Protein AF-A0A2K3MKP5-F1 (afdb_monomer)

Foldseek 3Di:
DDDDPPQQPDDVSVVVVVCVVCVVPPVPQLALVVLLVQAADPPHDPVRSLVVSVVSQVSHPDHDFVSSQVSSLNRYDDDDLNVVCVVPPDSGSVVVVVVD

Secondary structure (DSSP, 8-state):
-PPPTT---SHHHHHHHHHHHHTT-----B-GGGGGG----TT--HHHHHHHHHHHHHTBSS--HHHHHHHHHHHSPSSHHHHHHHHS--SSHHHHHHH-

Mean predicted aligned error: 8.68 Å

Sequence (100 aa):
MNLPKNSIENYADFHKKFIHQFVGFKHVKVTSTSLFSIRQNHAEPLCDYLARFNVAAIKVSNPNQEMFVAAFHNGLRAGHFNESLAQKPASAMQEINKRA

Organism: Trifolium pratense (NCBI:txid57577)

InterPro domains:
  IPR005162 Retrotransposon-derived protein PEG10, N-terminal capsid-like domain [PF03732] (2-77)

Solvent-accessible surface area (backbone atoms only — not comparable to full-atom values): 6099 Å² total; per-residue (Å²): 138,83,83,64,86,84,77,59,88,46,70,68,52,41,51,52,53,51,47,63,71,46,64,78,62,62,74,73,75,39,45,56,74,61,48,54,74,48,62,43,51,95,90,53,54,69,66,60,43,50,52,53,49,52,61,53,58,73,59,28,75,65,83,47,49,60,50,48,38,52,20,51,62,69,15,49,53,90,50,71,68,51,54,49,39,70,77,52,72,63,77,34,59,72,56,48,70,73,71,111

pLDDT: mean 90.07, std 10.23, range [55.25, 98.25]

Radius of gyration: 20.54 Å; Cα contacts (8 Å, |Δi|>4): 77; chains: 1; bounding box: 45×29×53 Å

Nearest PDB structures (foldseek):
  4u0c-assembly1_A  TM=5.567E-01  e=2.564E-01  Human immunodeficiency virus type 1 (NEW YORK-5 ISOLATE)
  5tsx-assembly1_H  TM=5.805E-01  e=3.685E-01  Human immunodeficiency virus type 1 (NEW YORK-5 ISOLATE)
  8tqp-assembly1_F  TM=5.947E-01  e=6.350E-01  Human immunodeficiency virus 1
  6bht-assembly2_G  TM=5.942E-01  e=7.166E-01  Human immunodeficiency virus type 1 (NEW YORK-5 ISOLATE)

Structure (mmCIF, N/CA/C/O backbone):
data_AF-A0A2K3MKP5-F1
#
_entry.id   AF-A0A2K3MKP5-F1
#
loop_
_atom_site.group_PDB
_atom_site.id
_atom_site.type_symbol
_atom_site.label_atom_id
_atom_site.label_alt_id
_atom_site.label_comp_id
_atom_site.label_asym_id
_atom_site.label_entity_id
_atom_site.label_seq_id
_atom_site.pdbx_PDB_ins_code
_atom_site.Cartn_x
_atom_site.Cartn_y
_atom_site.Cartn_z
_atom_site.occupancy
_atom_site.B_iso_or_equiv
_atom_site.auth_seq_id
_atom_site.auth_comp_id
_atom_site.auth_asym_id
_atom_site.auth_atom_id
_atom_site.pdbx_PDB_model_num
ATOM 1 N N . MET A 1 1 ? 7.103 -9.512 -30.435 1.00 55.25 1 MET A N 1
ATOM 2 C CA . MET A 1 1 ? 7.918 -9.980 -31.575 1.00 55.25 1 MET A CA 1
ATOM 3 C C . MET A 1 1 ? 8.801 -11.109 -31.080 1.00 55.25 1 MET A C 1
ATOM 5 O O . MET A 1 1 ? 9.432 -10.924 -30.050 1.00 55.25 1 MET A O 1
ATOM 9 N N . ASN A 1 2 ? 8.797 -12.263 -31.749 1.00 71.06 2 ASN A N 1
ATOM 10 C CA . ASN A 1 2 ? 9.678 -13.385 -31.410 1.00 71.06 2 ASN A CA 1
ATOM 11 C C . ASN A 1 2 ? 10.915 -13.346 -32.312 1.00 71.06 2 ASN A C 1
ATOM 13 O O . ASN A 1 2 ? 10.801 -13.002 -33.488 1.00 71.06 2 ASN A O 1
ATOM 17 N N . LEU A 1 3 ? 12.083 -13.679 -31.762 1.00 79.50 3 LEU A N 1
ATOM 18 C CA . LEU A 1 3 ? 13.314 -13.770 -32.544 1.00 79.50 3 LEU A CA 1
ATOM 19 C C . LEU A 1 3 ? 13.262 -14.992 -33.483 1.00 79.50 3 LEU A C 1
ATOM 21 O O . LEU A 1 3 ? 12.769 -16.046 -33.071 1.00 79.50 3 LEU A O 1
ATOM 25 N N . PRO A 1 4 ? 13.765 -14.884 -34.727 1.00 86.25 4 PRO A N 1
ATOM 26 C CA . PRO A 1 4 ? 13.897 -16.028 -35.625 1.00 86.25 4 PRO A CA 1
ATOM 27 C C . PRO A 1 4 ? 14.810 -17.118 -35.045 1.00 86.25 4 PRO A C 1
ATOM 29 O O . PRO A 1 4 ? 15.721 -16.842 -34.261 1.00 86.25 4 PRO A O 1
ATOM 32 N N . LYS A 1 5 ? 14.603 -18.375 -35.458 1.00 83.38 5 LYS A N 1
ATOM 33 C CA . LYS A 1 5 ? 15.490 -19.484 -35.070 1.00 83.38 5 LYS A CA 1
ATOM 34 C C . LYS A 1 5 ? 16.927 -19.198 -35.523 1.00 83.38 5 LYS A C 1
ATOM 36 O O . LYS A 1 5 ? 17.133 -18.718 -36.632 1.00 83.38 5 LYS A O 1
ATOM 41 N N . ASN A 1 6 ? 17.899 -19.517 -34.665 1.00 86.12 6 ASN A N 1
ATOM 42 C CA . ASN A 1 6 ? 19.341 -19.339 -34.895 1.00 86.12 6 ASN A CA 1
ATOM 43 C C . ASN A 1 6 ? 19.792 -17.887 -35.148 1.00 86.12 6 ASN A C 1
ATOM 45 O O . ASN A 1 6 ? 20.873 -17.669 -35.675 1.00 86.12 6 ASN A O 1
ATOM 49 N N . SER A 1 7 ? 19.002 -16.881 -34.754 1.00 84.44 7 SER A N 1
ATOM 50 C CA . 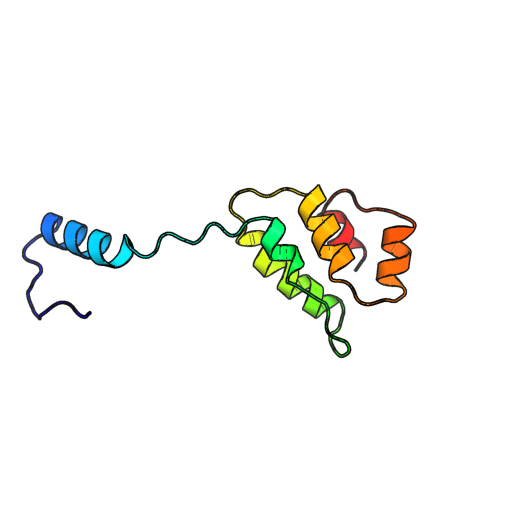SER A 1 7 ? 19.346 -15.469 -34.980 1.00 84.44 7 SER A CA 1
ATOM 51 C C . SER A 1 7 ? 20.293 -14.863 -33.935 1.00 84.44 7 SER A C 1
ATOM 53 O O . SER A 1 7 ? 20.302 -13.641 -33.804 1.00 84.44 7 SER A O 1
ATOM 55 N N . ILE A 1 8 ? 20.938 -15.681 -33.101 1.00 90.00 8 ILE A N 1
ATOM 56 C CA . ILE A 1 8 ? 21.873 -15.256 -32.052 1.00 90.00 8 ILE A CA 1
ATOM 57 C C . ILE A 1 8 ? 23.200 -15.938 -32.356 1.00 90.00 8 ILE A C 1
ATOM 59 O O . ILE A 1 8 ? 23.329 -17.145 -32.166 1.00 90.00 8 ILE A O 1
ATOM 63 N N . GLU A 1 9 ? 24.163 -15.165 -32.843 1.00 90.69 9 GLU A N 1
ATOM 64 C CA . GLU A 1 9 ? 25.451 -15.704 -33.303 1.00 90.69 9 GLU A CA 1
ATOM 65 C C . GLU A 1 9 ? 26.509 -15.726 -32.195 1.00 90.69 9 GLU A C 1
ATOM 67 O O . GLU A 1 9 ? 27.434 -16.534 -32.213 1.00 90.69 9 GLU A O 1
ATOM 72 N N . ASN A 1 10 ? 26.386 -14.829 -31.217 1.00 91.94 10 ASN A N 1
ATOM 73 C CA . ASN A 1 10 ? 27.322 -14.700 -30.106 1.00 91.94 10 ASN A CA 1
ATOM 74 C C . ASN A 1 10 ? 26.688 -13.947 -28.924 1.00 91.94 10 ASN A C 1
ATOM 76 O O . ASN A 1 10 ? 25.564 -13.444 -28.994 1.00 91.94 10 ASN A O 1
ATOM 80 N N . TYR A 1 11 ? 27.437 -13.853 -27.823 1.00 89.56 11 TYR A N 1
ATOM 81 C CA . TYR A 1 11 ? 26.986 -13.186 -26.603 1.00 89.56 11 TYR A CA 1
ATOM 82 C C . TYR A 1 11 ? 26.651 -11.699 -26.804 1.00 89.56 11 TYR A C 1
ATOM 84 O O . TYR A 1 11 ? 25.668 -11.213 -26.246 1.00 89.56 11 TYR A O 1
ATOM 92 N N . ALA A 1 12 ? 27.429 -10.968 -27.608 1.00 92.56 12 ALA A N 1
ATOM 93 C CA . ALA A 1 12 ? 27.179 -9.547 -27.849 1.00 92.56 12 ALA A CA 1
ATOM 94 C C . ALA A 1 12 ? 25.858 -9.331 -28.607 1.00 92.56 12 ALA A C 1
ATOM 96 O O . ALA A 1 12 ? 25.086 -8.427 -28.277 1.00 92.56 12 ALA A O 1
ATOM 97 N N . ASP A 1 13 ? 25.566 -10.202 -29.573 1.00 90.75 13 ASP A N 1
ATOM 98 C CA . ASP A 1 13 ? 24.318 -10.193 -30.332 1.00 90.75 13 ASP A CA 1
ATOM 99 C C . ASP A 1 13 ? 23.107 -10.577 -29.458 1.00 90.75 13 ASP A C 1
ATOM 101 O O . ASP A 1 13 ? 22.078 -9.894 -29.478 1.00 90.75 13 ASP A O 1
ATOM 105 N N . PHE A 1 14 ? 23.258 -11.587 -28.589 1.00 89.94 14 PHE A N 1
ATOM 106 C CA . PHE A 1 14 ? 22.266 -11.902 -27.554 1.00 89.94 14 PHE A CA 1
ATOM 107 C C . PHE A 1 14 ? 21.984 -10.694 -26.658 1.00 89.94 14 PHE A C 1
ATOM 109 O O . PHE A 1 14 ? 20.827 -10.303 -26.500 1.00 89.94 14 PHE A O 1
ATOM 116 N N . HIS A 1 15 ? 23.031 -10.083 -26.097 1.00 88.75 15 HIS A N 1
ATOM 117 C CA . HIS A 1 15 ? 22.907 -8.949 -25.187 1.00 88.75 15 HIS A CA 1
ATOM 118 C C . HIS A 1 15 ? 22.176 -7.782 -25.859 1.00 88.75 15 HIS A C 1
ATOM 120 O O . HIS A 1 15 ? 21.224 -7.240 -25.299 1.00 88.75 15 HIS A O 1
ATOM 126 N N . LYS A 1 16 ? 22.543 -7.446 -27.099 1.00 87.88 16 LYS A N 1
ATOM 127 C CA . LYS A 1 16 ? 21.883 -6.390 -27.875 1.00 87.88 16 LYS A CA 1
ATOM 128 C C . LYS A 1 16 ? 20.397 -6.679 -28.099 1.00 87.88 16 LYS A C 1
ATOM 130 O O . LYS A 1 16 ? 19.572 -5.789 -27.897 1.0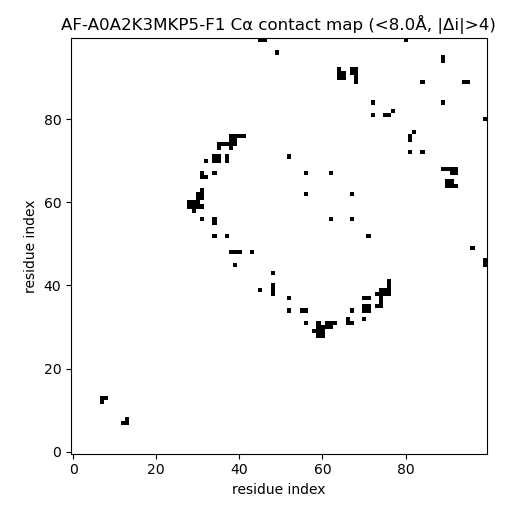0 87.88 16 LYS A O 1
ATOM 135 N N . LYS A 1 17 ? 20.039 -7.905 -28.495 1.00 89.00 17 LYS A N 1
ATOM 136 C CA . LYS A 1 17 ? 18.638 -8.298 -28.741 1.00 89.00 17 LYS A CA 1
ATOM 137 C C . LYS A 1 17 ? 17.822 -8.371 -27.452 1.00 89.00 17 LYS A C 1
ATOM 139 O O . LYS A 1 17 ? 16.671 -7.943 -27.448 1.00 89.00 17 LYS A O 1
ATOM 144 N N . PHE A 1 18 ? 18.422 -8.847 -26.362 1.00 84.88 18 PHE A N 1
ATOM 145 C CA . PHE A 1 18 ? 17.826 -8.847 -25.029 1.00 84.88 18 PHE A CA 1
ATOM 146 C C . PHE A 1 18 ? 17.517 -7.415 -24.585 1.00 84.88 18 PHE A C 1
ATOM 148 O O . PHE A 1 18 ? 16.363 -7.079 -24.334 1.00 84.88 18 PHE A O 1
ATOM 155 N N . ILE A 1 19 ? 18.513 -6.528 -24.593 1.00 83.50 19 ILE A N 1
ATOM 156 C CA . ILE A 1 19 ? 18.315 -5.122 -24.235 1.00 83.50 19 ILE A CA 1
ATOM 157 C C . ILE A 1 19 ? 17.286 -4.466 -25.158 1.00 83.50 19 ILE A C 1
ATOM 159 O O . ILE A 1 19 ? 16.383 -3.817 -24.656 1.00 83.50 19 ILE A O 1
ATOM 163 N N . HIS A 1 20 ? 17.321 -4.688 -26.474 1.00 82.88 20 HIS A N 1
ATOM 164 C CA . HIS A 1 20 ? 16.310 -4.156 -27.396 1.00 82.88 20 HIS A CA 1
ATOM 165 C C . HIS A 1 20 ? 14.880 -4.622 -27.058 1.00 82.88 20 HIS A C 1
ATOM 167 O O . HIS A 1 20 ? 13.945 -3.823 -27.088 1.00 82.88 20 HIS A O 1
ATOM 173 N N . GLN A 1 21 ? 14.705 -5.895 -26.691 1.00 80.94 21 GLN A N 1
ATOM 174 C CA . GLN A 1 21 ? 13.410 -6.450 -26.290 1.00 80.94 21 GLN A CA 1
ATOM 175 C C . GLN A 1 21 ? 12.906 -5.859 -24.961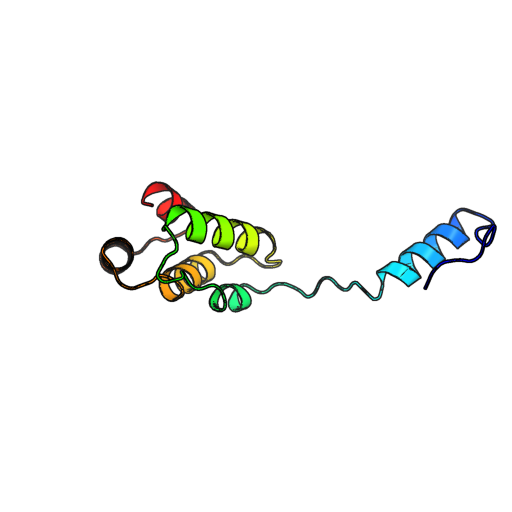 1.00 80.94 21 GLN A C 1
ATOM 177 O O . GLN A 1 21 ? 11.696 -5.713 -24.776 1.00 80.94 21 GLN A O 1
AT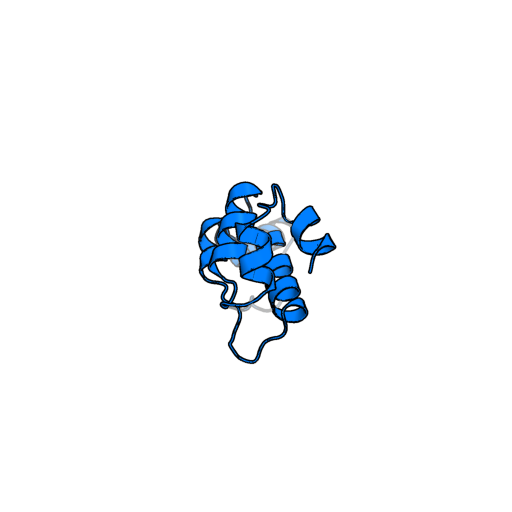OM 182 N N . PHE A 1 22 ? 13.818 -5.498 -24.053 1.00 73.25 22 PHE A N 1
ATOM 183 C CA . PHE A 1 22 ? 13.491 -5.024 -22.705 1.00 73.25 22 PHE A CA 1
ATOM 184 C C . PHE A 1 22 ? 13.643 -3.503 -22.498 1.00 73.25 22 PHE A C 1
ATOM 186 O O . PHE A 1 22 ? 13.156 -2.975 -21.505 1.00 73.25 22 PHE A O 1
ATOM 193 N N . VAL A 1 23 ? 14.213 -2.761 -23.452 1.00 68.94 23 VAL A N 1
ATOM 194 C CA . VAL A 1 23 ? 14.403 -1.293 -23.407 1.00 68.94 23 VAL A CA 1
ATOM 195 C C . VAL A 1 23 ? 13.075 -0.534 -23.387 1.00 68.94 23 VAL A C 1
ATOM 197 O O . VAL A 1 23 ? 12.989 0.551 -22.810 1.00 68.94 23 VAL A O 1
ATOM 200 N N . GLY A 1 24 ? 12.026 -1.117 -23.975 1.00 56.56 24 GLY A N 1
ATOM 201 C CA . GLY A 1 24 ? 10.657 -0.599 -23.908 1.00 56.56 24 GLY A CA 1
ATOM 202 C C . GLY A 1 24 ? 9.960 -0.868 -22.571 1.00 56.56 24 GLY A C 1
ATOM 203 O O . GLY A 1 24 ? 9.038 -0.139 -22.211 1.00 56.56 24 GLY A O 1
ATOM 204 N N . PHE A 1 25 ? 10.438 -1.840 -21.787 1.00 56.44 25 PHE A N 1
ATOM 205 C CA . PHE A 1 25 ? 10.019 -2.041 -20.401 1.00 56.44 25 PHE A CA 1
ATOM 206 C C . PHE A 1 25 ? 10.766 -1.056 -19.501 1.00 56.44 25 PHE A C 1
ATOM 208 O O . PHE A 1 25 ? 11.452 -1.428 -18.549 1.00 56.44 25 PHE A O 1
ATOM 215 N N . LYS A 1 26 ? 10.617 0.244 -19.774 1.00 55.34 26 LYS A N 1
ATOM 216 C CA . LYS A 1 26 ? 10.819 1.227 -18.716 1.00 55.34 26 LYS A CA 1
ATOM 217 C C . LYS A 1 26 ? 9.768 0.895 -17.674 1.00 55.34 26 LYS A C 1
ATOM 219 O O . LYS A 1 26 ? 8.588 1.143 -17.901 1.00 55.34 26 LYS A O 1
ATOM 224 N N . HIS A 1 27 ? 10.198 0.269 -16.582 1.00 58.78 27 HIS A N 1
ATOM 225 C CA . HIS A 1 27 ? 9.384 0.079 -15.395 1.00 58.78 27 HIS A CA 1
ATOM 226 C C . HIS A 1 27 ? 8.760 1.446 -15.113 1.00 58.78 27 HIS A C 1
ATOM 228 O O . HIS A 1 27 ? 9.483 2.389 -14.778 1.00 58.78 27 HIS A O 1
ATOM 234 N N . VAL A 1 28 ? 7.462 1.608 -15.395 1.00 62.19 28 VAL A N 1
ATOM 235 C CA . VAL A 1 28 ? 6.774 2.863 -15.100 1.00 62.19 28 VAL A CA 1
ATOM 236 C C . VAL A 1 28 ? 7.036 3.072 -13.622 1.00 62.19 28 VAL A C 1
ATOM 238 O O . VAL A 1 28 ? 6.734 2.185 -12.820 1.00 62.19 28 VAL A O 1
ATOM 241 N N . LYS A 1 29 ? 7.731 4.161 -13.276 1.00 71.12 29 LYS A N 1
ATOM 242 C CA . LYS A 1 29 ? 8.074 4.434 -11.883 1.00 71.12 29 LYS A CA 1
ATOM 243 C C . LYS A 1 29 ? 6.753 4.509 -11.137 1.00 71.12 29 LYS A C 1
ATOM 245 O O . LYS A 1 29 ? 5.987 5.446 -11.341 1.00 71.12 29 LYS A O 1
ATOM 250 N N . VAL A 1 30 ? 6.473 3.495 -10.326 1.00 82.50 30 VAL A N 1
ATOM 251 C CA . VAL A 1 30 ? 5.319 3.510 -9.438 1.00 82.50 30 VAL A CA 1
ATOM 252 C C . VAL A 1 30 ? 5.659 4.555 -8.387 1.00 82.50 30 VAL A C 1
ATOM 254 O O . VAL A 1 30 ? 6.660 4.441 -7.675 1.00 82.50 30 VAL A O 1
ATOM 257 N N . THR A 1 31 ? 4.905 5.644 -8.383 1.00 89.56 31 THR A N 1
ATOM 258 C CA . THR A 1 31 ? 5.105 6.770 -7.475 1.00 89.56 31 THR A CA 1
ATOM 259 C C . THR A 1 31 ? 4.271 6.570 -6.219 1.00 89.56 31 THR A C 1
ATOM 261 O O . THR A 1 31 ? 3.237 5.915 -6.249 1.00 89.56 31 THR A O 1
ATOM 264 N N . SER A 1 32 ? 4.649 7.199 -5.108 1.00 90.69 32 SER A N 1
ATOM 265 C CA . SER A 1 32 ? 3.830 7.165 -3.886 1.00 90.69 32 SER A CA 1
ATOM 266 C C . SER A 1 32 ? 2.399 7.677 -4.119 1.00 90.69 32 SER A C 1
ATOM 268 O O . SER A 1 32 ? 1.460 7.191 -3.498 1.00 90.69 32 SER A O 1
ATOM 270 N N . THR A 1 33 ? 2.202 8.594 -5.075 1.00 92.00 33 THR A N 1
ATOM 271 C CA . THR A 1 33 ? 0.873 9.082 -5.481 1.00 92.00 33 THR A CA 1
ATOM 272 C C . THR A 1 33 ? -0.019 7.996 -6.079 1.00 92.00 33 THR A C 1
ATOM 274 O O . THR A 1 33 ? -1.235 8.075 -5.923 1.00 92.00 33 T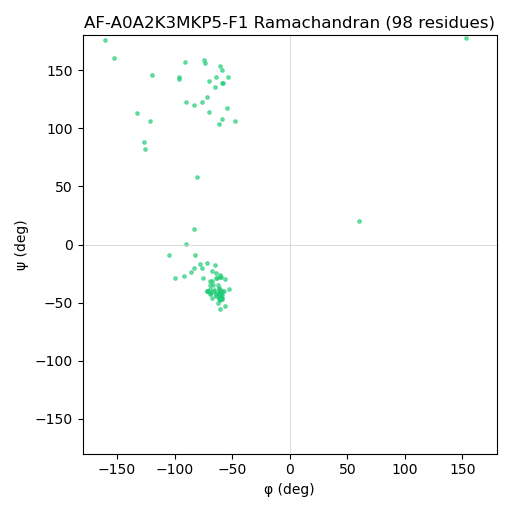HR A O 1
ATOM 277 N N . SER A 1 34 ? 0.533 6.957 -6.717 1.00 93.00 34 SER A N 1
ATOM 278 C CA . SER A 1 34 ? -0.296 5.890 -7.289 1.00 93.00 34 SER A CA 1
ATOM 279 C C . SER A 1 34 ? -0.994 5.059 -6.213 1.00 93.00 34 SER A C 1
ATOM 281 O O . SER A 1 34 ? -2.037 4.469 -6.488 1.00 93.00 34 SER A O 1
ATOM 283 N N . LEU A 1 35 ? -0.470 5.031 -4.981 1.00 96.12 35 LEU A N 1
ATOM 284 C CA . LEU A 1 35 ? -1.089 4.314 -3.863 1.00 96.12 35 LEU A CA 1
ATOM 285 C C . LEU A 1 35 ? -2.454 4.891 -3.473 1.00 96.12 35 LEU A C 1
ATOM 287 O O . LEU A 1 35 ? -3.301 4.153 -2.982 1.00 96.12 35 LEU A O 1
ATOM 291 N N . PHE A 1 36 ? -2.719 6.169 -3.768 1.00 96.94 36 PHE A N 1
ATOM 292 C CA . PHE A 1 36 ? -4.039 6.766 -3.555 1.00 96.94 36 PHE A CA 1
ATOM 293 C C . PHE A 1 36 ? -5.114 6.134 -4.447 1.00 96.94 36 PHE A C 1
ATOM 295 O O . PHE A 1 36 ? -6.292 6.249 -4.148 1.00 96.94 36 PHE A O 1
ATOM 302 N N . SER A 1 37 ? -4.771 5.421 -5.516 1.00 96.31 37 SER A N 1
ATOM 303 C CA . SER A 1 37 ? -5.790 4.692 -6.286 1.00 96.31 37 SER A CA 1
ATOM 304 C C . SER A 1 37 ? -6.336 3.459 -5.552 1.00 96.31 37 SER A C 1
ATOM 306 O O . SER A 1 37 ? -7.391 2.941 -5.913 1.00 96.31 37 SER A O 1
ATOM 308 N N . ILE A 1 38 ? -5.651 2.990 -4.505 1.00 97.12 38 ILE A N 1
ATOM 309 C CA . ILE A 1 38 ? -6.032 1.789 -3.766 1.00 97.12 38 ILE A CA 1
ATOM 310 C C . ILE A 1 38 ? -7.098 2.178 -2.742 1.00 97.12 38 ILE A C 1
ATOM 312 O O . ILE A 1 38 ? -6.876 3.024 -1.878 1.00 97.12 38 ILE A O 1
ATOM 316 N N . ARG A 1 39 ? -8.277 1.571 -2.862 1.00 97.88 39 ARG A N 1
ATOM 317 C CA . ARG A 1 39 ? -9.407 1.735 -1.943 1.00 97.88 39 ARG A CA 1
ATOM 318 C C . ARG A 1 39 ? -9.762 0.387 -1.325 1.00 97.88 39 ARG A C 1
ATOM 320 O O . ARG A 1 39 ? -9.629 -0.648 -1.989 1.00 97.88 39 ARG A O 1
ATOM 327 N N . GLN A 1 40 ? -10.204 0.413 -0.075 1.00 98.25 40 GLN A N 1
ATOM 328 C CA . GLN A 1 40 ? -10.826 -0.718 0.590 1.00 98.25 40 GLN A CA 1
ATOM 329 C C . GLN A 1 40 ? -12.257 -0.861 0.073 1.00 98.25 40 GLN A C 1
ATOM 331 O O . GLN A 1 40 ? -13.063 0.068 0.178 1.00 98.25 40 GLN A O 1
ATOM 336 N N . ASN A 1 41 ? -12.583 -2.026 -0.477 1.00 96.50 41 ASN A N 1
ATOM 337 C CA . ASN A 1 41 ? -13.931 -2.288 -0.974 1.00 96.50 41 ASN A CA 1
ATOM 338 C C . ASN A 1 41 ? -14.917 -2.515 0.184 1.00 96.50 41 ASN A C 1
ATOM 340 O O . ASN A 1 41 ? -14.539 -2.904 1.288 1.00 96.50 41 ASN A O 1
ATOM 344 N N . HIS A 1 42 ? -16.217 -2.333 -0.073 1.00 93.75 42 HIS A N 1
ATOM 345 C CA . HIS A 1 42 ? -17.241 -2.497 0.964 1.00 93.75 42 HIS A CA 1
ATOM 346 C C . HIS A 1 42 ? -17.254 -3.904 1.583 1.00 93.75 42 HIS A C 1
ATOM 348 O O . HIS A 1 42 ? -17.383 -4.024 2.795 1.00 93.75 42 HIS A O 1
ATOM 354 N N . ALA A 1 43 ? -17.072 -4.954 0.781 1.00 96.00 43 ALA A N 1
ATOM 355 C CA . ALA A 1 43 ? -17.042 -6.342 1.252 1.00 96.00 43 ALA A CA 1
ATOM 356 C C . ALA A 1 43 ? -15.637 -6.832 1.647 1.00 96.00 43 ALA A C 1
ATOM 358 O O . ALA A 1 43 ? -15.476 -7.990 2.014 1.00 96.00 43 ALA A O 1
ATOM 359 N N . GLU A 1 44 ? -14.614 -5.982 1.547 1.00 96.88 44 GLU A N 1
ATOM 360 C CA . GLU A 1 44 ? -13.229 -6.390 1.753 1.00 96.88 44 GLU A CA 1
ATOM 361 C C . GLU A 1 44 ? -12.800 -6.249 3.225 1.00 96.88 44 GLU A C 1
ATOM 363 O O . GLU A 1 44 ? -12.839 -5.140 3.783 1.00 96.88 44 GLU A O 1
ATOM 368 N N . PRO A 1 45 ? -12.340 -7.343 3.860 1.00 96.62 45 PRO A N 1
ATOM 369 C CA . PRO A 1 45 ? -11.738 -7.295 5.186 1.00 96.62 45 PRO A CA 1
ATOM 370 C C . PRO A 1 45 ? -10.511 -6.378 5.234 1.00 96.62 45 PRO A C 1
ATOM 372 O O . PRO A 1 45 ? -9.768 -6.242 4.265 1.00 96.62 45 PRO A O 1
ATOM 375 N N . LEU A 1 46 ? -10.251 -5.775 6.398 1.00 96.94 46 LEU A N 1
ATOM 376 C CA . LEU A 1 46 ? -9.094 -4.890 6.588 1.00 96.94 46 LEU A CA 1
ATOM 377 C C . LEU A 1 46 ? -7.761 -5.587 6.268 1.00 96.94 46 LEU A C 1
ATOM 379 O O . LEU A 1 46 ? -6.895 -4.975 5.651 1.00 96.94 46 LEU A O 1
ATOM 383 N N . CYS A 1 47 ? -7.621 -6.859 6.654 1.00 96.06 47 CYS A N 1
ATOM 384 C CA . CYS A 1 47 ? -6.415 -7.653 6.416 1.00 96.06 47 CYS A CA 1
ATOM 385 C C . CYS A 1 47 ? -6.096 -7.781 4.915 1.00 96.06 47 CYS A C 1
ATOM 387 O O . CYS A 1 47 ? -4.959 -7.558 4.501 1.00 96.06 47 CYS A O 1
ATOM 389 N N . ASP A 1 48 ? -7.112 -8.039 4.088 1.00 97.69 48 ASP A N 1
ATOM 390 C CA . ASP A 1 48 ? -6.947 -8.192 2.639 1.00 97.69 48 ASP A CA 1
ATOM 391 C C . ASP A 1 48 ? -6.580 -6.859 1.977 1.00 97.69 48 ASP A C 1
ATOM 393 O O . ASP A 1 48 ? -5.652 -6.793 1.163 1.00 97.69 48 ASP A O 1
ATOM 397 N N . TYR A 1 49 ? -7.239 -5.771 2.389 1.00 98.12 49 TYR A N 1
ATOM 398 C CA . TYR A 1 49 ? -6.884 -4.424 1.944 1.00 98.12 49 TYR A CA 1
ATOM 399 C C . TYR A 1 49 ? -5.436 -4.075 2.309 1.00 98.12 49 TYR A C 1
ATOM 401 O O . TYR A 1 49 ? -4.673 -3.610 1.457 1.00 98.12 49 TYR A O 1
ATOM 409 N N . LEU A 1 50 ? -5.035 -4.348 3.554 1.00 97.19 50 LEU A N 1
ATOM 410 C CA . LEU A 1 50 ? -3.682 -4.106 4.046 1.00 97.19 50 LEU A CA 1
ATOM 411 C C . LEU A 1 50 ? -2.641 -4.910 3.262 1.00 97.19 50 LEU A C 1
ATOM 413 O O . LEU A 1 50 ? -1.613 -4.359 2.862 1.00 97.19 50 LEU A O 1
ATOM 417 N N . ALA A 1 51 ? -2.919 -6.183 2.978 1.00 96.94 51 ALA A N 1
ATOM 418 C CA . ALA A 1 51 ? -2.048 -7.030 2.172 1.00 96.94 51 ALA A CA 1
ATOM 419 C C . ALA A 1 51 ? -1.870 -6.469 0.751 1.00 96.94 51 ALA A C 1
ATOM 421 O O . ALA A 1 51 ? -0.734 -6.315 0.287 1.00 96.94 51 ALA A O 1
ATOM 422 N N . ARG A 1 52 ? -2.963 -6.087 0.072 1.00 97.50 52 ARG A N 1
ATOM 423 C CA . ARG A 1 52 ? -2.893 -5.472 -1.268 1.00 97.50 52 ARG A CA 1
ATOM 424 C C . ARG A 1 52 ? -2.122 -4.158 -1.258 1.00 97.50 52 ARG A C 1
ATOM 426 O O . ARG A 1 52 ? -1.288 -3.934 -2.139 1.00 97.50 52 ARG A O 1
ATOM 433 N N . PHE A 1 53 ? -2.384 -3.305 -0.270 1.00 97.62 53 PHE A N 1
ATOM 434 C CA . PHE A 1 53 ? -1.691 -2.032 -0.130 1.00 97.62 53 PHE A CA 1
ATOM 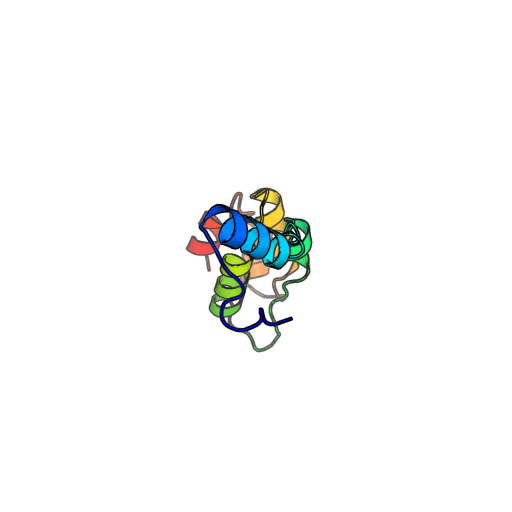435 C C . PHE A 1 53 ? -0.186 -2.244 0.071 1.00 97.62 53 PHE A C 1
ATOM 437 O O . PHE A 1 53 ? 0.615 -1.634 -0.636 1.00 97.62 53 PHE A O 1
ATOM 444 N N . ASN A 1 54 ? 0.211 -3.163 0.958 1.00 95.69 54 ASN A N 1
ATOM 445 C CA . ASN A 1 54 ? 1.618 -3.479 1.216 1.00 95.69 54 ASN A CA 1
ATOM 446 C C . ASN A 1 54 ? 2.331 -4.016 -0.039 1.00 95.69 54 ASN A C 1
ATOM 448 O O . ASN A 1 54 ? 3.440 -3.578 -0.349 1.00 95.69 54 ASN A O 1
ATOM 452 N N . VAL A 1 55 ? 1.683 -4.887 -0.822 1.00 95.44 55 VAL A N 1
ATOM 453 C CA . VAL A 1 55 ? 2.230 -5.374 -2.105 1.00 95.44 55 VAL A CA 1
ATOM 454 C C . VAL A 1 55 ? 2.448 -4.234 -3.104 1.00 95.44 55 VAL A C 1
ATOM 456 O O . VAL A 1 55 ? 3.436 -4.240 -3.842 1.00 95.44 55 VAL A O 1
ATOM 459 N N . ALA A 1 56 ? 1.545 -3.254 -3.152 1.00 94.75 56 ALA A N 1
ATOM 460 C CA . ALA A 1 56 ? 1.706 -2.091 -4.018 1.00 94.75 56 ALA A CA 1
ATOM 461 C C . ALA A 1 56 ? 2.800 -1.138 -3.514 1.00 94.75 56 ALA A C 1
ATOM 463 O O . ALA A 1 56 ? 3.593 -0.645 -4.318 1.00 94.75 56 ALA A O 1
ATOM 464 N N . ALA A 1 57 ? 2.888 -0.925 -2.200 1.00 94.19 57 ALA A N 1
ATOM 465 C CA . ALA A 1 57 ? 3.883 -0.059 -1.574 1.00 94.19 57 ALA A CA 1
ATOM 466 C C . ALA A 1 57 ? 5.323 -0.538 -1.831 1.00 94.19 57 ALA A C 1
ATOM 468 O O . ALA A 1 57 ? 6.196 0.282 -2.106 1.00 94.19 57 ALA A O 1
ATOM 469 N N . ILE A 1 58 ? 5.564 -1.856 -1.841 1.00 92.81 58 ILE A N 1
ATOM 470 C CA . ILE A 1 58 ? 6.881 -2.451 -2.153 1.00 92.81 58 ILE A CA 1
ATOM 471 C C . ILE A 1 58 ? 7.356 -2.101 -3.575 1.00 92.81 58 ILE A C 1
ATOM 473 O O . ILE A 1 58 ? 8.555 -2.040 -3.834 1.00 92.81 58 ILE A O 1
ATOM 477 N N . LYS A 1 59 ? 6.432 -1.852 -4.510 1.00 90.94 59 LYS A N 1
ATOM 478 C CA . LYS A 1 59 ? 6.757 -1.556 -5.916 1.00 90.94 59 LYS A CA 1
ATOM 479 C C . LYS A 1 59 ? 7.130 -0.089 -6.152 1.00 90.94 59 LYS A C 1
ATOM 481 O O . LYS A 1 59 ? 7.563 0.247 -7.256 1.00 90.94 59 LYS A O 1
ATOM 486 N N . VAL A 1 60 ? 6.945 0.783 -5.157 1.00 91.81 60 VAL A N 1
ATOM 487 C CA . VAL A 1 60 ? 7.214 2.220 -5.273 1.00 91.81 60 VAL A CA 1
ATOM 488 C C . VAL A 1 60 ? 8.718 2.480 -5.312 1.00 91.81 60 VAL A C 1
ATOM 490 O O . VAL A 1 60 ? 9.454 2.064 -4.424 1.00 91.81 60 VAL A O 1
ATOM 493 N N . SER A 1 61 ? 9.181 3.215 -6.325 1.00 87.94 61 SER A N 1
ATOM 494 C CA . SER A 1 61 ? 10.621 3.446 -6.525 1.00 87.94 61 SER A CA 1
ATOM 495 C C . SER A 1 61 ? 11.234 4.460 -5.547 1.00 87.94 61 SER A C 1
ATOM 497 O O . SER A 1 61 ? 12.414 4.357 -5.240 1.00 87.94 61 SER A O 1
ATOM 499 N N . ASN A 1 62 ? 10.447 5.426 -5.061 1.00 87.44 62 ASN A N 1
ATOM 500 C CA . ASN A 1 62 ? 10.873 6.468 -4.117 1.00 87.44 62 ASN A CA 1
ATOM 501 C C . ASN A 1 62 ? 9.933 6.463 -2.898 1.00 87.44 62 ASN A C 1
ATOM 503 O O . ASN A 1 62 ? 8.961 7.227 -2.882 1.00 87.44 62 ASN A O 1
ATOM 507 N N . PRO A 1 63 ? 10.148 5.569 -1.919 1.00 88.69 63 PRO A N 1
ATOM 508 C CA . PRO A 1 63 ? 9.238 5.415 -0.793 1.00 88.69 63 PRO A CA 1
ATOM 509 C C . PRO A 1 63 ? 9.210 6.673 0.082 1.00 88.69 63 PRO A C 1
ATOM 511 O O . PRO A 1 63 ? 10.245 7.238 0.424 1.00 88.69 63 PRO A O 1
ATOM 514 N N . ASN A 1 64 ? 8.005 7.082 0.475 1.00 92.81 64 ASN A N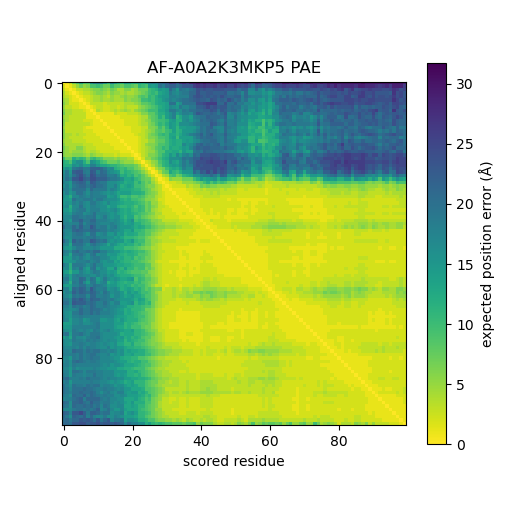 1
ATOM 515 C CA . ASN A 1 64 ? 7.764 8.144 1.447 1.00 92.81 64 ASN A CA 1
ATOM 516 C C . ASN A 1 64 ? 6.725 7.620 2.446 1.00 92.81 64 ASN A C 1
ATOM 518 O O . ASN A 1 64 ? 5.579 7.379 2.067 1.00 92.81 64 ASN A O 1
ATOM 522 N N . GLN A 1 65 ? 7.136 7.423 3.701 1.00 93.31 65 GLN A N 1
ATOM 523 C CA . GLN A 1 65 ? 6.285 6.824 4.734 1.00 93.31 65 GLN A CA 1
ATOM 524 C C . GLN A 1 65 ? 5.060 7.681 5.054 1.00 93.31 65 GLN A C 1
ATOM 526 O O . GLN A 1 65 ? 3.962 7.139 5.144 1.00 93.31 65 GLN A O 1
ATOM 531 N N . GLU A 1 66 ? 5.212 9.003 5.141 1.00 94.19 66 GLU A N 1
ATOM 532 C CA . GLU A 1 66 ? 4.089 9.917 5.375 1.00 94.19 66 GLU A CA 1
ATOM 533 C C . GLU A 1 66 ? 3.060 9.806 4.248 1.00 94.19 66 GLU A C 1
ATOM 535 O O . GLU A 1 66 ? 1.857 9.715 4.490 1.00 94.19 66 GLU A O 1
ATOM 540 N N . MET A 1 67 ? 3.534 9.718 3.001 1.00 95.50 67 MET A N 1
ATOM 541 C CA . MET A 1 67 ? 2.652 9.560 1.849 1.00 95.50 67 MET A CA 1
ATOM 542 C C . MET A 1 67 ? 1.979 8.185 1.810 1.00 95.50 67 MET A C 1
ATOM 544 O O . MET A 1 67 ? 0.843 8.080 1.352 1.00 95.50 67 MET A O 1
ATOM 548 N N . PHE A 1 68 ? 2.642 7.139 2.305 1.00 96.62 68 PHE A N 1
ATOM 549 C CA . PHE A 1 68 ? 2.045 5.808 2.423 1.00 96.62 68 PHE A CA 1
ATOM 550 C C . PHE A 1 68 ? 0.937 5.803 3.471 1.00 96.62 68 PHE A C 1
ATOM 552 O O . PHE A 1 68 ? -0.154 5.323 3.183 1.00 96.62 68 PHE A O 1
ATOM 559 N N . VAL A 1 69 ? 1.184 6.395 4.642 1.00 96.88 69 VAL A N 1
ATOM 560 C CA . VAL A 1 69 ? 0.171 6.552 5.693 1.00 96.88 69 VAL A CA 1
ATOM 561 C C . VAL A 1 69 ? -1.018 7.363 5.175 1.00 96.88 69 VAL A C 1
ATOM 563 O O . VAL A 1 69 ? -2.160 6.933 5.331 1.00 96.88 69 VAL A O 1
ATOM 566 N N . ALA A 1 70 ? -0.766 8.493 4.507 1.00 96.25 70 ALA A N 1
ATOM 567 C CA . ALA A 1 70 ? -1.818 9.332 3.940 1.00 96.25 70 ALA A CA 1
ATOM 568 C C . ALA A 1 70 ? -2.643 8.588 2.878 1.00 96.25 70 ALA A C 1
ATOM 570 O O . ALA A 1 70 ? -3.873 8.624 2.917 1.00 96.25 70 ALA A O 1
ATOM 571 N N . ALA A 1 71 ? -1.987 7.874 1.957 1.00 97.56 71 ALA A N 1
ATOM 572 C CA . ALA A 1 71 ? -2.661 7.074 0.937 1.00 97.56 71 ALA A CA 1
ATOM 573 C C . ALA A 1 71 ? -3.477 5.931 1.556 1.00 97.56 71 ALA A C 1
ATOM 575 O O . ALA A 1 71 ? -4.624 5.717 1.164 1.00 97.56 71 ALA A O 1
ATOM 576 N N . PHE A 1 72 ? -2.911 5.236 2.545 1.00 97.75 72 PHE A N 1
ATOM 577 C CA . PHE A 1 72 ? -3.574 4.142 3.244 1.00 97.75 72 PHE A CA 1
ATOM 578 C C . PHE A 1 72 ? -4.832 4.629 3.963 1.00 97.75 72 PHE A C 1
ATOM 580 O O . PHE A 1 72 ? -5.906 4.065 3.751 1.00 97.75 72 PHE A O 1
ATOM 587 N N . HIS A 1 73 ? -4.713 5.705 4.749 1.00 96.12 73 HIS A N 1
ATOM 588 C CA . HIS A 1 73 ? -5.833 6.329 5.453 1.00 96.12 73 HIS A CA 1
ATOM 589 C C . HIS A 1 73 ? -6.901 6.830 4.476 1.00 96.12 73 HIS A C 1
ATOM 591 O O . HIS A 1 73 ? -8.093 6.673 4.719 1.00 96.12 73 HIS A O 1
ATOM 597 N N . ASN A 1 74 ? -6.497 7.408 3.341 1.00 96.19 74 ASN A N 1
ATOM 598 C CA . ASN A 1 74 ? -7.443 7.866 2.329 1.00 96.19 74 ASN A CA 1
ATOM 599 C C . ASN A 1 74 ? -8.199 6.698 1.677 1.00 96.19 74 ASN A C 1
ATOM 601 O O . ASN A 1 74 ? -9.373 6.843 1.341 1.00 96.19 74 ASN A O 1
ATOM 605 N N . GLY A 1 75 ? -7.542 5.551 1.501 1.00 96.94 75 GLY A N 1
ATOM 606 C CA . GLY A 1 75 ? -8.136 4.355 0.920 1.00 96.94 75 GLY A CA 1
ATOM 607 C C . GLY A 1 75 ? -9.043 3.550 1.848 1.00 96.94 75 GLY A C 1
ATOM 608 O O . GLY A 1 75 ? -9.831 2.754 1.342 1.00 96.94 75 GLY A O 1
ATOM 609 N N . LEU A 1 76 ? -8.981 3.751 3.167 1.00 97.44 76 LEU A N 1
ATOM 610 C CA . LEU A 1 76 ? -9.844 3.047 4.117 1.00 97.44 76 LEU A CA 1
ATOM 611 C C . LEU A 1 76 ? -11.320 3.399 3.922 1.00 97.44 76 LEU A C 1
ATOM 613 O O . LEU A 1 76 ? -11.691 4.547 3.667 1.00 97.44 76 LEU A O 1
ATOM 617 N N . ARG A 1 77 ? -12.185 2.405 4.131 1.00 95.69 77 ARG A N 1
ATOM 618 C CA . ARG A 1 77 ? -13.618 2.665 4.297 1.00 95.69 77 ARG A CA 1
ATOM 619 C C . ARG A 1 77 ? -13.878 3.283 5.674 1.00 95.69 77 ARG A C 1
ATOM 621 O O . ARG A 1 77 ? -13.114 3.073 6.616 1.00 95.69 77 ARG A O 1
ATOM 628 N N . ALA A 1 78 ? -14.986 4.007 5.808 1.00 94.44 78 ALA A N 1
ATOM 629 C CA . ALA A 1 78 ? -15.439 4.485 7.111 1.00 94.44 78 ALA A CA 1
ATOM 630 C C . ALA A 1 78 ? -15.662 3.309 8.081 1.00 94.44 78 ALA A C 1
ATOM 632 O O . ALA A 1 78 ? -16.177 2.259 7.689 1.00 94.44 78 ALA A O 1
ATOM 633 N N . GLY A 1 79 ? -15.258 3.488 9.338 1.00 93.94 79 GLY A N 1
ATOM 634 C CA . GLY A 1 79 ? -15.394 2.489 10.393 1.00 93.94 79 GLY A CA 1
ATOM 635 C C . GLY A 1 79 ? -14.337 2.640 11.484 1.00 93.94 79 GLY A C 1
ATOM 636 O O . GLY A 1 79 ? -13.428 3.465 11.380 1.00 93.94 79 GLY A O 1
ATOM 637 N N . HIS A 1 80 ? -14.430 1.786 12.505 1.00 95.00 80 HIS A N 1
ATOM 638 C CA . HIS A 1 80 ? -13.654 1.899 13.745 1.00 95.00 80 HIS A CA 1
ATOM 639 C C . HIS A 1 80 ? -12.140 2.019 13.552 1.00 95.00 80 HIS A C 1
ATOM 641 O O . HIS A 1 80 ? -11.486 2.780 14.258 1.00 95.00 80 HIS A O 1
ATOM 647 N N . PHE A 1 81 ? -11.564 1.293 12.591 1.00 96.00 81 PHE A N 1
ATOM 648 C CA . PHE A 1 81 ? -10.123 1.365 12.355 1.00 96.00 81 PHE A CA 1
ATOM 649 C C . PHE A 1 81 ? -9.692 2.715 11.767 1.00 96.00 81 PHE A C 1
ATOM 651 O O . PHE A 1 81 ? -8.691 3.284 12.197 1.00 96.00 81 PHE A O 1
ATOM 658 N N . ASN A 1 82 ? -10.475 3.260 10.831 1.00 94.94 82 ASN A N 1
ATOM 659 C CA . ASN A 1 82 ? -10.223 4.580 10.257 1.00 94.94 82 ASN A CA 1
ATOM 660 C C . ASN A 1 82 ? -10.355 5.674 11.332 1.00 94.94 82 ASN A C 1
ATOM 662 O O . ASN A 1 82 ? -9.486 6.530 11.467 1.00 94.94 82 ASN A O 1
ATOM 666 N N . GLU A 1 83 ? -11.393 5.588 12.166 1.00 95.94 83 GLU A N 1
ATOM 667 C CA . GLU A 1 83 ? -11.598 6.493 13.307 1.00 95.94 83 GLU A CA 1
ATOM 668 C C . GLU A 1 83 ? -10.439 6.425 14.313 1.00 95.94 83 GLU A C 1
ATOM 670 O O . GLU A 1 83 ? -9.939 7.459 14.758 1.00 95.94 83 GLU A O 1
ATOM 675 N N . SER A 1 84 ? -9.961 5.219 14.634 1.00 96.06 84 SER A N 1
ATOM 676 C CA . SER A 1 84 ? -8.821 5.018 15.535 1.00 96.06 84 SER A CA 1
ATOM 677 C C . SER A 1 84 ? -7.534 5.651 14.997 1.00 96.06 84 SER A C 1
ATOM 679 O O . SER A 1 84 ? -6.790 6.278 15.757 1.00 96.06 84 SER A O 1
ATOM 681 N N . LEU A 1 85 ? -7.275 5.537 13.690 1.00 95.12 85 LEU A N 1
ATOM 682 C CA . LEU A 1 85 ? -6.118 6.174 13.057 1.00 95.12 85 LEU A CA 1
ATOM 683 C C . LEU A 1 85 ? -6.239 7.700 13.015 1.00 95.12 85 LEU A C 1
ATOM 685 O O . LEU A 1 85 ? -5.226 8.377 13.185 1.00 95.12 85 LEU A O 1
ATOM 689 N N . ALA A 1 86 ? -7.446 8.243 12.850 1.00 93.38 86 ALA A N 1
ATOM 690 C CA . ALA A 1 86 ? -7.673 9.684 12.926 1.00 93.38 86 ALA A CA 1
ATOM 691 C C . ALA A 1 86 ? -7.415 10.232 14.342 1.00 93.38 86 ALA A C 1
ATOM 693 O O . ALA A 1 86 ? -6.818 11.295 14.497 1.00 93.38 86 ALA A O 1
ATOM 694 N N . GLN A 1 87 ? -7.821 9.491 15.381 1.00 95.81 87 GLN A N 1
ATOM 695 C CA . GLN A 1 87 ? -7.587 9.868 16.781 1.00 95.81 87 GLN A CA 1
ATOM 696 C C . GLN A 1 87 ? -6.118 9.740 17.191 1.00 95.81 87 GLN A C 1
ATOM 698 O O . GLN A 1 87 ? -5.595 10.580 17.922 1.00 95.81 87 GLN A O 1
ATOM 703 N N . LYS A 1 88 ? -5.448 8.680 16.733 1.00 96.19 88 LYS A N 1
ATOM 704 C CA . LYS A 1 88 ? -4.030 8.439 16.992 1.00 96.19 88 LYS A CA 1
ATOM 705 C C . LYS A 1 88 ? -3.310 8.219 15.664 1.00 96.19 88 LYS A C 1
ATOM 707 O O . LYS A 1 88 ? -3.152 7.063 15.259 1.00 96.19 88 LYS A O 1
ATOM 712 N N . PRO A 1 89 ? -2.823 9.288 15.016 1.00 94.44 89 PRO A N 1
ATOM 713 C CA . PRO A 1 89 ? -2.080 9.167 13.770 1.00 94.44 89 PRO A CA 1
ATOM 714 C C . PRO A 1 89 ? -0.904 8.193 13.896 1.00 94.44 89 PRO A C 1
ATOM 716 O O . PRO A 1 89 ? -0.276 8.063 14.951 1.00 94.44 89 PRO A O 1
ATOM 719 N N . ALA A 1 90 ? -0.637 7.460 12.821 1.00 95.44 90 ALA A N 1
ATOM 720 C CA . ALA A 1 90 ? 0.551 6.627 12.691 1.00 95.44 90 ALA A CA 1
ATOM 721 C C . ALA A 1 90 ? 1.629 7.403 11.930 1.00 95.44 90 ALA A C 1
ATOM 723 O O . ALA A 1 90 ? 1.316 8.134 10.995 1.00 95.44 90 ALA A O 1
ATOM 724 N N . SER A 1 91 ? 2.895 7.223 12.303 1.00 93.94 91 SER A N 1
ATOM 725 C CA . SER A 1 91 ? 4.022 7.856 11.600 1.00 93.94 91 SER A CA 1
ATOM 726 C C 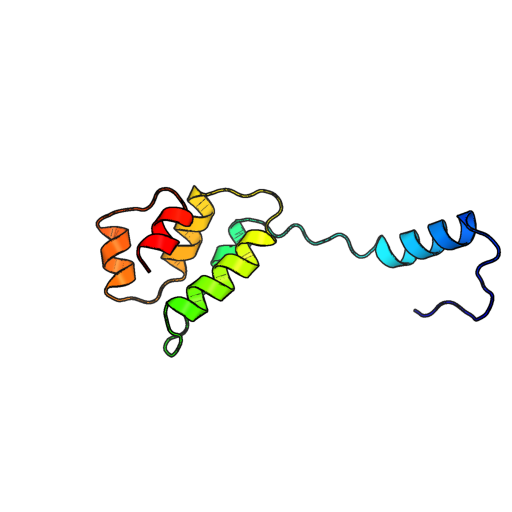. SER A 1 91 ? 4.512 7.040 10.393 1.00 93.94 91 SER A C 1
ATOM 728 O O . SER A 1 91 ? 5.096 7.579 9.456 1.00 93.94 91 SER A O 1
ATOM 730 N N . ALA A 1 92 ? 4.254 5.727 10.400 1.00 94.81 92 ALA A N 1
ATOM 731 C CA . ALA A 1 92 ? 4.722 4.787 9.388 1.00 94.81 92 ALA A CA 1
ATOM 732 C C . ALA A 1 92 ? 3.786 3.578 9.243 1.00 94.81 92 ALA A C 1
ATOM 734 O O . ALA A 1 92 ? 3.053 3.212 10.169 1.00 94.81 92 ALA A O 1
ATOM 735 N N . MET A 1 93 ? 3.890 2.877 8.109 1.00 95.12 93 MET A N 1
ATOM 736 C CA . MET A 1 93 ? 3.102 1.663 7.836 1.00 95.12 93 MET A CA 1
ATOM 737 C C . MET A 1 93 ? 3.340 0.541 8.857 1.00 95.12 93 MET A C 1
ATOM 739 O O . MET A 1 93 ? 2.443 -0.252 9.123 1.00 95.12 93 MET A O 1
ATOM 743 N N . GLN A 1 94 ? 4.525 0.481 9.472 1.00 94.62 94 GLN A N 1
ATOM 744 C CA . GLN A 1 94 ? 4.833 -0.512 10.507 1.00 94.62 94 GLN A CA 1
ATOM 745 C C . GLN A 1 94 ? 3.936 -0.378 11.740 1.00 94.62 94 GLN A C 1
ATOM 747 O O . GLN A 1 94 ? 3.587 -1.386 12.347 1.00 94.62 94 GLN A O 1
ATOM 752 N N . GLU A 1 95 ? 3.556 0.843 12.119 1.00 95.44 95 GLU A N 1
ATOM 753 C CA . GLU A 1 95 ? 2.613 1.042 13.218 1.00 95.44 95 GLU A CA 1
ATOM 754 C C . GLU A 1 95 ? 1.200 0.628 12.818 1.00 95.44 95 GLU A C 1
ATOM 756 O O . GLU A 1 95 ? 0.513 0.003 13.618 1.00 95.44 95 GLU A O 1
ATOM 761 N N . ILE A 1 96 ? 0.784 0.929 11.585 1.00 95.50 96 ILE A N 1
ATOM 762 C CA . ILE A 1 96 ? -0.519 0.510 11.048 1.00 95.50 96 ILE A CA 1
ATOM 763 C C . ILE A 1 96 ? -0.621 -1.019 11.058 1.00 95.50 96 ILE A C 1
ATOM 765 O O . ILE A 1 96 ? -1.587 -1.554 11.590 1.00 95.50 96 ILE A O 1
ATOM 769 N N . ASN A 1 97 ? 0.413 -1.718 10.579 1.00 93.38 97 ASN A N 1
ATOM 770 C CA . ASN A 1 97 ? 0.477 -3.184 10.563 1.00 93.38 97 ASN A CA 1
ATOM 771 C C . ASN A 1 97 ? 0.393 -3.823 11.962 1.00 93.38 97 ASN A C 1
ATOM 773 O O . ASN A 1 97 ? -0.000 -4.974 12.072 1.00 93.38 97 ASN A O 1
ATOM 777 N N . LYS A 1 98 ? 0.792 -3.111 13.025 1.00 94.56 98 LYS A N 1
ATOM 778 C CA . LYS A 1 98 ? 0.688 -3.604 14.411 1.00 94.56 98 LYS A CA 1
ATOM 779 C C . LYS A 1 98 ? -0.695 -3.384 15.026 1.00 94.56 98 LYS A C 1
ATOM 781 O O . LYS A 1 98 ? -0.987 -3.978 16.058 1.00 94.56 98 LYS A O 1
ATOM 786 N N . ARG A 1 99 ? -1.476 -2.453 14.473 1.00 93.62 99 ARG A N 1
ATOM 787 C CA . ARG A 1 99 ? -2.783 -2.036 15.003 1.00 93.62 99 ARG A CA 1
ATOM 788 C C . ARG A 1 99 ? -3.954 -2.701 14.274 1.00 93.62 99 ARG A C 1
ATOM 790 O O . ARG A 1 99 ? -5.022 -2.792 14.869 1.00 93.62 99 ARG A O 1
ATOM 797 N N .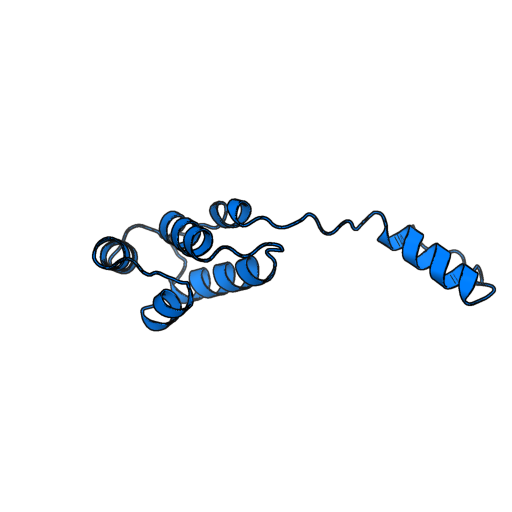 ALA A 1 100 ? -3.768 -3.041 12.996 1.00 86.12 100 ALA A N 1
ATOM 798 C CA . ALA A 1 100 ? -4.742 -3.735 12.152 1.00 86.12 100 ALA A CA 1
ATOM 799 C C . ALA A 1 100 ? -4.896 -5.203 12.562 1.00 86.12 100 ALA A C 1
ATOM 801 O O . ALA A 1 100 ? -6.038 -5.700 12.455 1.00 86.12 100 ALA A O 1
#